Protein AF-A0A351KWT2-F1 (afdb_monomer)

Solvent-accessible surface area (backbone atoms only — not comparable to full-atom values): 5915 Å² total; per-residue (Å²): 64,29,37,31,36,38,39,81,49,57,69,38,94,92,42,92,52,32,62,47,80,49,74,36,92,57,56,68,65,49,51,54,37,31,72,70,26,37,98,40,74,68,33,26,53,19,44,79,67,71,48,54,69,45,80,48,42,73,52,70,77,62,64,79,74,58,92,90,57,45,51,67,56,51,49,50,54,57,57,70,66,76,48,63,64,81,69,26,52,76,76,63,34,86,90,69,66,88,127

Sequence (99 aa):
MVYLLHFNQRINPNRPTQHYLGYAKDLDQRIRNHRLGRGARLCEVAKERGITFKVAEVWSGVREACCFATYRSLERQLKRQKNSRRFCPICNSPQCKPT

Foldseek 3Di:
DKWKKAWPDALDPPDNPRMDIDDDPDVVVVVVQLCVLHDDVSSVSCNVVVIDIDGQDDDPPPPPDDPPDDPVVVSVVCVVVVCVLVVGCVNVVPPDDDD

Secondary structure (DSSP, 8-state):
-EEEEEESS-SBTTB---EEEEE-SSHHHHHHHHHTT-SSHHHHHHHHTT--EEEEEEE---SS-STT--HHHHHHHHHHT--GGGG-TTTT-TT----

pLDDT: mean 81.39, std 15.81, range [36.72, 96.19]

Mean predicted aligned error: 7.45 Å

Structure (mmCIF, N/CA/C/O backbone):
data_AF-A0A351KWT2-F1
#
_entry.id   AF-A0A351KWT2-F1
#
loop_
_atom_site.group_PDB
_atom_site.id
_atom_site.type_symbol
_atom_site.label_atom_id
_atom_site.label_alt_id
_atom_site.label_comp_id
_atom_site.label_asym_id
_atom_site.label_enti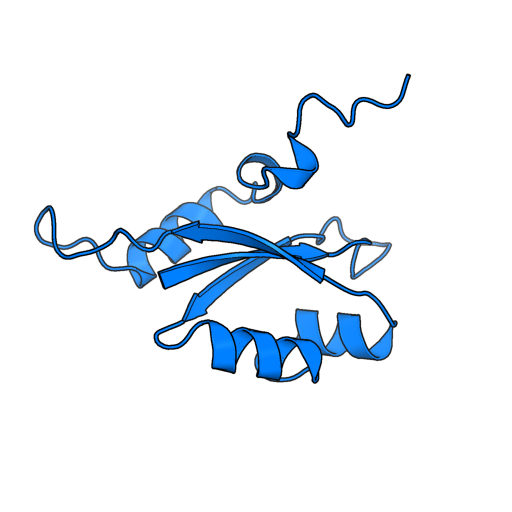ty_id
_atom_site.label_seq_id
_atom_site.pdbx_PDB_ins_code
_atom_site.Cartn_x
_atom_site.Cartn_y
_atom_site.Cartn_z
_atom_site.occupancy
_atom_site.B_iso_or_equiv
_atom_site.auth_seq_id
_atom_site.auth_comp_id
_atom_site.auth_asym_id
_atom_site.auth_atom_id
_atom_site.pdbx_PDB_model_num
ATOM 1 N N . MET A 1 1 ? 9.132 -1.637 -10.148 1.00 85.75 1 MET A N 1
ATOM 2 C CA . MET A 1 1 ? 8.190 -0.546 -9.821 1.00 85.75 1 MET A CA 1
ATOM 3 C C . MET A 1 1 ? 8.226 -0.274 -8.324 1.00 85.75 1 MET A C 1
ATOM 5 O O . MET A 1 1 ? 8.300 -1.225 -7.547 1.00 85.75 1 MET A O 1
ATOM 9 N N . VAL A 1 2 ? 8.208 0.994 -7.914 1.00 89.75 2 VAL A N 1
ATOM 10 C CA . VAL A 1 2 ? 8.006 1.374 -6.502 1.00 89.75 2 VAL A CA 1
ATOM 11 C C . VAL A 1 2 ? 6.520 1.646 -6.306 1.00 89.75 2 VAL A C 1
ATOM 13 O O . VAL A 1 2 ? 5.884 2.195 -7.198 1.00 89.75 2 VAL A O 1
ATOM 16 N N . TYR A 1 3 ? 5.958 1.254 -5.171 1.00 92.00 3 TYR A N 1
ATOM 17 C CA . TYR A 1 3 ? 4.543 1.447 -4.871 1.00 92.00 3 TYR A CA 1
ATOM 18 C C . TYR A 1 3 ? 4.347 1.920 -3.435 1.00 92.00 3 TYR A C 1
ATOM 20 O O . TYR A 1 3 ? 5.163 1.649 -2.545 1.00 92.00 3 TYR A O 1
ATOM 28 N N . LEU A 1 4 ? 3.232 2.609 -3.220 1.00 93.62 4 LEU A N 1
ATOM 29 C CA . LEU A 1 4 ? 2.781 3.075 -1.919 1.00 93.62 4 LEU A CA 1
ATOM 30 C C . LEU A 1 4 ? 1.457 2.402 -1.569 1.00 93.62 4 LEU A C 1
ATOM 32 O O . LEU A 1 4 ? 0.486 2.499 -2.314 1.00 93.62 4 LEU A O 1
ATOM 36 N N . LEU A 1 5 ? 1.403 1.753 -0.411 1.00 95.38 5 LEU A N 1
ATOM 37 C CA . LEU A 1 5 ? 0.152 1.306 0.189 1.00 95.38 5 LEU A CA 1
ATOM 38 C C . LEU A 1 5 ? -0.362 2.358 1.166 1.00 95.38 5 LEU A C 1
ATOM 40 O O . LEU A 1 5 ? 0.412 2.906 1.958 1.00 95.38 5 LEU A O 1
ATOM 44 N N . HIS A 1 6 ? -1.673 2.568 1.143 1.00 94.56 6 HIS A N 1
ATOM 45 C CA . HIS A 1 6 ? -2.419 3.296 2.158 1.00 94.56 6 HIS A CA 1
ATOM 46 C C . HIS A 1 6 ? -3.289 2.308 2.929 1.00 94.56 6 HIS A C 1
ATOM 48 O O . HIS A 1 6 ? -4.168 1.668 2.349 1.00 94.56 6 HIS A O 1
ATOM 54 N N . PHE A 1 7 ? -3.037 2.174 4.227 1.00 94.56 7 PHE A N 1
ATOM 55 C CA . PHE A 1 7 ? -3.888 1.385 5.109 1.00 94.56 7 PHE A CA 1
ATOM 56 C C . PHE A 1 7 ? -5.089 2.227 5.528 1.00 94.56 7 PHE A C 1
ATOM 58 O O . PHE A 1 7 ? -4.939 3.391 5.905 1.00 94.56 7 PHE A O 1
ATOM 65 N N . ASN A 1 8 ? -6.277 1.625 5.502 1.00 91.25 8 ASN A N 1
ATOM 66 C CA . ASN A 1 8 ? -7.518 2.326 5.839 1.00 91.25 8 ASN A CA 1
ATOM 67 C C . ASN A 1 8 ? -7.550 2.781 7.308 1.00 91.25 8 ASN A C 1
ATOM 69 O O . ASN A 1 8 ? -8.282 3.699 7.661 1.00 91.25 8 ASN A O 1
ATOM 73 N N . GLN A 1 9 ? -6.727 2.166 8.159 1.00 90.31 9 GLN A N 1
ATOM 74 C CA . GLN A 1 9 ? -6.523 2.543 9.553 1.00 90.31 9 GLN A CA 1
ATOM 75 C C . GLN A 1 9 ? -5.030 2.507 9.893 1.00 90.31 9 GLN A C 1
ATOM 77 O O . GLN A 1 9 ? -4.225 1.886 9.192 1.00 90.31 9 GLN A O 1
ATOM 82 N N . ARG A 1 10 ? -4.643 3.163 10.992 1.00 89.81 10 ARG A N 1
ATOM 83 C CA . ARG A 1 10 ? -3.279 3.045 11.528 1.00 89.81 10 ARG A CA 1
ATOM 84 C C . ARG A 1 10 ? -3.038 1.604 11.959 1.00 89.81 10 ARG A C 1
ATOM 86 O O . ARG A 1 10 ? -3.815 1.051 12.729 1.00 89.81 10 ARG A O 1
ATOM 93 N N . ILE A 1 11 ? -1.933 1.017 11.503 1.00 87.56 11 ILE A N 1
ATOM 94 C CA . ILE A 1 11 ? -1.617 -0.387 11.806 1.00 87.56 11 ILE A CA 1
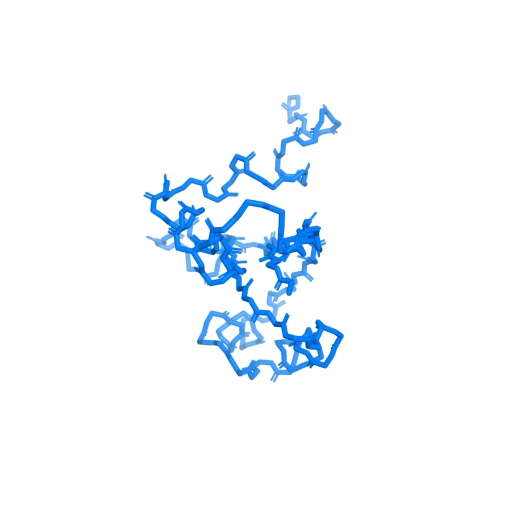ATOM 95 C C . ILE A 1 11 ? -1.359 -0.569 13.299 1.00 87.56 11 ILE A C 1
ATOM 97 O O . ILE A 1 11 ? -1.734 -1.585 13.874 1.00 87.56 11 ILE A O 1
ATOM 101 N N . ASN A 1 12 ? -0.734 0.421 13.937 1.00 82.25 12 ASN A N 1
ATOM 102 C CA . ASN A 1 12 ? -0.502 0.448 15.372 1.00 82.25 12 ASN A CA 1
ATOM 103 C C . ASN A 1 12 ? -1.146 1.719 15.952 1.00 82.25 12 ASN A C 1
ATOM 105 O O . ASN A 1 12 ? -0.791 2.801 15.500 1.00 82.25 12 ASN A O 1
ATOM 109 N N . PRO A 1 13 ? -2.046 1.632 16.945 1.00 73.81 13 PRO A N 1
ATOM 110 C CA . PRO A 1 13 ? -2.662 2.819 17.547 1.00 73.81 13 PRO A CA 1
ATOM 111 C C . PRO A 1 13 ? -1.629 3.766 18.178 1.00 73.81 13 PRO A C 1
ATOM 113 O O . PRO A 1 13 ? -1.790 4.981 18.116 1.00 73.81 13 PRO A O 1
ATOM 116 N N . ASN A 1 14 ? -0.515 3.219 18.672 1.00 77.50 14 ASN A N 1
ATOM 117 C CA . ASN A 1 14 ? 0.562 3.965 19.321 1.00 77.50 14 ASN A CA 1
ATOM 118 C C . ASN A 1 14 ? 1.634 4.461 18.336 1.00 77.50 14 ASN A C 1
ATOM 120 O O . ASN A 1 14 ? 2.597 5.102 18.753 1.00 77.50 14 ASN A O 1
ATOM 124 N N . ARG A 1 15 ? 1.530 4.144 17.033 1.00 71.94 15 ARG A N 1
ATOM 125 C CA . ARG A 1 15 ? 2.475 4.639 16.018 1.00 71.94 15 ARG A CA 1
ATOM 126 C C . ARG A 1 15 ? 1.756 5.202 14.794 1.00 71.94 15 ARG A C 1
ATOM 128 O O . ARG A 1 15 ? 0.794 4.622 14.311 1.00 71.94 15 ARG A O 1
ATOM 135 N N . PRO A 1 16 ? 2.273 6.272 14.175 1.00 75.38 16 PRO A N 1
ATOM 136 C CA . PRO A 1 16 ? 1.610 6.921 13.042 1.00 75.38 16 PRO A CA 1
ATOM 137 C C . PRO A 1 16 ? 1.677 6.119 11.724 1.00 75.38 16 PRO A C 1
ATOM 139 O O . PRO A 1 16 ? 1.381 6.655 10.656 1.00 75.38 16 PRO A O 1
ATOM 142 N N . THR A 1 17 ? 2.101 4.851 11.744 1.00 85.75 17 THR A N 1
ATOM 143 C CA . THR A 1 17 ? 2.332 4.060 10.531 1.00 85.75 17 THR A CA 1
ATOM 144 C C . THR A 1 17 ? 1.009 3.650 9.884 1.00 85.75 17 THR A C 1
ATOM 146 O O . THR A 1 17 ? 0.360 2.689 10.291 1.00 85.75 17 THR A O 1
ATOM 149 N N . GLN A 1 18 ? 0.642 4.388 8.839 1.00 91.31 18 GLN A N 1
ATOM 150 C CA . GLN A 1 18 ? -0.524 4.136 7.983 1.00 91.31 18 GLN A CA 1
ATOM 151 C C . GLN A 1 18 ? -0.135 3.932 6.507 1.00 91.31 18 GLN A C 1
ATOM 153 O O . GLN A 1 18 ? -0.983 3.773 5.636 1.00 91.31 18 GLN A O 1
ATOM 158 N N . HIS A 1 19 ? 1.164 3.937 6.209 1.00 92.50 19 HIS A N 1
ATOM 159 C CA . HIS A 1 19 ? 1.677 3.844 4.849 1.00 92.50 19 HIS A CA 1
ATOM 160 C C . HIS A 1 19 ? 2.828 2.849 4.773 1.00 92.50 19 HIS A C 1
ATOM 162 O O . HIS A 1 19 ? 3.648 2.770 5.691 1.00 92.50 19 HIS A O 1
ATOM 168 N N . TYR A 1 20 ? 2.913 2.130 3.658 1.00 91.69 20 TYR A N 1
ATOM 169 C CA . TYR A 1 20 ? 4.023 1.228 3.364 1.00 91.69 20 TYR A CA 1
ATOM 170 C C . TYR A 1 20 ? 4.564 1.503 1.966 1.00 91.69 20 TYR A C 1
ATOM 172 O O . TYR A 1 20 ? 3.822 1.450 0.992 1.00 91.69 20 TYR A O 1
ATOM 180 N N . LEU A 1 21 ? 5.860 1.800 1.886 1.00 90.81 21 LEU A N 1
ATOM 181 C CA . LEU A 1 21 ? 6.592 1.909 0.627 1.00 90.81 21 LEU A CA 1
ATOM 182 C C . LEU A 1 21 ? 7.329 0.602 0.368 1.00 90.81 21 LEU A C 1
ATOM 184 O O . LEU A 1 21 ? 8.118 0.154 1.213 1.00 90.81 21 LEU A O 1
ATOM 188 N N . GLY A 1 22 ? 7.098 0.038 -0.811 1.00 88.31 22 GLY A N 1
ATOM 189 C CA . GLY A 1 22 ? 7.759 -1.174 -1.262 1.00 88.31 22 GLY A CA 1
ATOM 190 C C . GLY A 1 22 ? 8.171 -1.092 -2.724 1.00 88.31 22 GLY A C 1
ATOM 191 O O . GLY A 1 22 ? 7.754 -0.215 -3.478 1.00 88.31 22 GLY A O 1
ATOM 192 N N . TYR A 1 23 ? 9.001 -2.047 -3.120 1.00 89.06 23 TYR A N 1
ATOM 193 C CA . TYR A 1 23 ? 9.400 -2.272 -4.500 1.00 89.06 23 TYR A CA 1
ATOM 194 C C . TYR A 1 23 ? 9.008 -3.689 -4.924 1.00 89.06 23 TYR A C 1
ATOM 196 O O . TYR A 1 23 ? 9.090 -4.631 -4.131 1.00 89.06 23 TYR A O 1
ATOM 204 N N . ALA A 1 24 ? 8.579 -3.841 -6.175 1.00 89.06 24 ALA A N 1
ATOM 205 C CA . ALA A 1 24 ? 8.307 -5.136 -6.784 1.00 89.06 24 ALA A CA 1
ATOM 206 C C . ALA A 1 24 ? 8.644 -5.131 -8.280 1.00 89.06 24 ALA A C 1
ATOM 208 O O . ALA A 1 24 ? 8.520 -4.103 -8.953 1.00 89.06 24 ALA A O 1
ATOM 209 N N . LYS A 1 25 ? 9.069 -6.295 -8.786 1.00 88.38 25 LYS A N 1
ATOM 210 C CA . LYS A 1 25 ? 9.148 -6.573 -10.229 1.00 88.38 25 LYS A CA 1
ATOM 211 C C . LYS A 1 25 ? 7.767 -6.941 -10.780 1.00 88.38 25 LYS A C 1
ATOM 213 O O . LYS A 1 25 ? 7.349 -6.362 -11.767 1.00 88.38 25 LYS A O 1
ATOM 218 N N . ASP A 1 26 ? 7.060 -7.824 -10.077 1.00 91.44 26 ASP A N 1
ATOM 219 C CA . ASP A 1 26 ? 5.660 -8.180 -10.317 1.00 91.44 26 ASP A CA 1
ATOM 220 C C . ASP A 1 26 ? 4.805 -7.586 -9.189 1.00 91.44 26 ASP A C 1
ATOM 222 O O . ASP A 1 26 ? 4.850 -8.050 -8.042 1.00 91.44 26 ASP A O 1
ATOM 226 N N . LEU A 1 27 ? 4.104 -6.489 -9.492 1.00 92.62 27 LEU A N 1
ATOM 227 C CA . LEU A 1 27 ? 3.300 -5.777 -8.503 1.00 92.62 27 LEU A CA 1
ATOM 228 C C . LEU A 1 27 ? 2.054 -6.577 -8.121 1.00 92.62 27 LEU A C 1
ATOM 230 O O . LEU A 1 27 ? 1.752 -6.679 -6.934 1.00 92.62 27 LEU A O 1
ATOM 234 N N . ASP A 1 28 ? 1.367 -7.185 -9.081 1.00 94.75 28 ASP A N 1
ATOM 235 C CA . ASP A 1 28 ? 0.109 -7.884 -8.825 1.00 94.75 28 ASP A CA 1
ATOM 236 C C . ASP A 1 28 ? 0.316 -9.081 -7.904 1.00 94.75 28 ASP A C 1
ATOM 238 O O . ASP A 1 28 ? -0.379 -9.223 -6.889 1.00 94.75 28 ASP A O 1
ATOM 242 N N . GLN A 1 29 ? 1.338 -9.897 -8.178 1.00 95.50 29 GLN A N 1
ATOM 243 C CA . GLN A 1 29 ? 1.695 -11.001 -7.294 1.00 95.50 29 GLN A CA 1
ATOM 244 C C . GLN A 1 29 ? 2.091 -10.496 -5.904 1.00 95.50 29 GLN A C 1
ATOM 246 O O . GLN A 1 29 ? 1.726 -11.098 -4.887 1.00 95.50 29 GLN A O 1
ATOM 251 N N . ARG A 1 30 ? 2.804 -9.366 -5.830 1.00 95.69 30 ARG A N 1
ATOM 252 C CA . ARG A 1 30 ? 3.197 -8.766 -4.552 1.00 95.69 30 ARG A CA 1
ATOM 253 C C . ARG A 1 30 ? 1.985 -8.302 -3.744 1.00 95.69 30 ARG A C 1
ATOM 255 O O . ARG A 1 30 ? 1.928 -8.576 -2.545 1.00 95.69 30 ARG A O 1
ATOM 262 N N . ILE A 1 31 ? 1.013 -7.653 -4.379 1.00 96.19 31 ILE A N 1
ATOM 263 C CA . ILE A 1 31 ? -0.215 -7.193 -3.723 1.00 96.19 31 ILE A CA 1
ATOM 264 C C . ILE A 1 31 ? -1.073 -8.375 -3.274 1.00 96.19 31 ILE A C 1
ATOM 266 O O . ILE A 1 31 ? -1.567 -8.354 -2.144 1.00 96.19 31 ILE A O 1
ATOM 270 N N . ARG A 1 32 ? -1.196 -9.436 -4.087 1.00 96.12 32 ARG A N 1
ATOM 271 C CA . ARG A 1 32 ? -1.860 -10.685 -3.671 1.00 96.12 32 ARG A CA 1
ATOM 272 C C . ARG A 1 32 ? -1.226 -11.251 -2.401 1.00 96.12 32 ARG A C 1
ATOM 274 O O . ARG A 1 32 ? -1.933 -11.505 -1.429 1.00 96.12 32 ARG A O 1
ATOM 281 N N . ASN A 1 33 ? 0.103 -11.350 -2.360 1.00 96.12 33 ASN A N 1
ATOM 282 C CA . ASN A 1 33 ? 0.820 -11.823 -1.174 1.00 96.12 33 ASN A CA 1
ATOM 283 C C . ASN A 1 33 ? 0.563 -10.932 0.052 1.00 96.12 33 ASN A C 1
ATOM 285 O O . ASN A 1 33 ? 0.307 -11.446 1.139 1.00 96.12 33 ASN A O 1
ATOM 289 N N . HIS A 1 34 ? 0.571 -9.608 -0.114 1.00 96.00 34 HIS A N 1
ATOM 290 C CA . HIS A 1 34 ? 0.287 -8.678 0.980 1.00 96.00 34 HIS 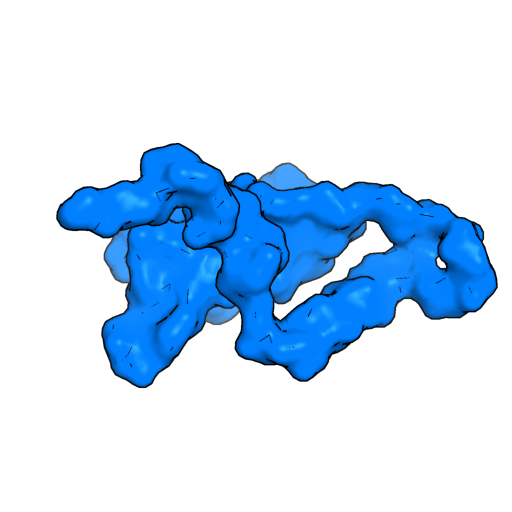A CA 1
ATOM 291 C C . HIS A 1 34 ? -1.150 -8.778 1.501 1.00 96.00 34 HIS A C 1
ATOM 293 O O . HIS A 1 34 ? -1.351 -8.715 2.712 1.00 96.00 34 HIS A O 1
ATOM 299 N N . ARG A 1 35 ? -2.143 -9.015 0.633 1.00 94.00 35 ARG A N 1
ATOM 300 C CA . ARG A 1 35 ? -3.536 -9.276 1.052 1.00 94.00 35 ARG A CA 1
ATOM 301 C C . ARG A 1 35 ? -3.675 -10.564 1.870 1.00 94.00 35 ARG A C 1
ATOM 303 O O . ARG A 1 35 ? -4.546 -10.648 2.732 1.00 94.00 35 ARG A O 1
ATOM 310 N N . LEU A 1 36 ? -2.800 -11.539 1.631 1.00 95.12 36 LEU A N 1
ATOM 311 C CA . LEU A 1 36 ? -2.691 -12.771 2.417 1.00 95.12 36 LEU A CA 1
ATOM 312 C C . LEU A 1 36 ? -1.849 -12.600 3.696 1.00 95.12 36 LEU A C 1
ATOM 314 O O . LEU A 1 36 ? -1.577 -13.587 4.371 1.00 95.12 36 LEU A O 1
ATOM 318 N N . GLY A 1 37 ? -1.401 -11.382 4.024 1.00 92.50 37 GLY A N 1
ATOM 319 C CA . GLY A 1 37 ? -0.551 -11.117 5.189 1.00 92.50 37 GLY A CA 1
ATOM 320 C C . GLY A 1 37 ? 0.909 -11.551 5.017 1.00 92.50 37 GLY A C 1
ATOM 321 O O . GLY A 1 37 ? 1.644 -11.630 5.992 1.00 92.50 37 GLY A O 1
ATOM 322 N N . ARG A 1 38 ? 1.368 -11.833 3.791 1.00 92.44 38 ARG A N 1
ATOM 323 C CA . ARG A 1 38 ? 2.723 -12.342 3.518 1.00 92.44 38 ARG A CA 1
ATOM 324 C C . ARG A 1 38 ? 3.652 -11.258 2.973 1.00 92.44 38 ARG A C 1
ATOM 326 O O . ARG A 1 38 ? 3.228 -10.275 2.361 1.00 92.44 38 ARG A O 1
ATOM 333 N N . GLY A 1 39 ? 4.958 -11.458 3.154 1.00 87.31 39 GLY A N 1
ATOM 334 C CA . GLY A 1 39 ? 6.014 -10.672 2.499 1.00 87.31 39 GLY A CA 1
ATOM 335 C C . GLY A 1 39 ? 6.314 -9.293 3.102 1.00 87.31 39 GLY A C 1
ATOM 336 O O . GLY A 1 39 ? 7.214 -8.614 2.606 1.00 87.31 39 GLY A O 1
ATOM 337 N N . ALA A 1 40 ? 5.589 -8.864 4.141 1.00 90.38 40 ALA A N 1
ATOM 338 C CA . ALA A 1 40 ? 5.920 -7.694 4.956 1.00 90.38 40 ALA A CA 1
ATOM 339 C C . ALA A 1 40 ? 5.219 -7.771 6.321 1.00 90.38 40 ALA A C 1
ATOM 341 O O . ALA A 1 40 ? 3.997 -7.908 6.363 1.00 90.38 40 ALA A O 1
ATOM 342 N N . ARG A 1 41 ? 5.962 -7.570 7.421 1.00 91.38 41 ARG A N 1
ATOM 343 C CA . ARG A 1 41 ? 5.420 -7.616 8.795 1.00 91.38 41 ARG A CA 1
ATOM 344 C C . ARG A 1 41 ? 4.242 -6.659 9.015 1.00 91.38 41 ARG A C 1
ATOM 346 O O . ARG A 1 41 ? 3.311 -6.977 9.736 1.00 91.38 41 ARG A O 1
ATOM 353 N N . LEU A 1 42 ? 4.244 -5.493 8.365 1.00 90.25 42 LEU A N 1
ATOM 354 C CA . LEU A 1 42 ? 3.123 -4.547 8.449 1.00 90.25 42 LEU A CA 1
ATOM 355 C C . LEU A 1 42 ? 1.848 -5.081 7.780 1.00 90.25 42 LEU A C 1
ATOM 357 O O . LEU A 1 42 ? 0.760 -4.839 8.285 1.00 90.25 42 LEU A O 1
ATOM 361 N N . CYS A 1 43 ? 1.973 -5.811 6.669 1.00 91.56 43 CYS A N 1
ATOM 362 C CA . CYS A 1 43 ? 0.824 -6.414 5.989 1.00 91.56 43 CYS A CA 1
ATOM 363 C C . CYS A 1 43 ? 0.290 -7.628 6.759 1.00 91.56 43 CYS A C 1
ATOM 365 O O . CYS A 1 43 ? -0.916 -7.835 6.796 1.00 91.56 43 CYS A O 1
ATOM 367 N N . GLU A 1 44 ? 1.178 -8.389 7.399 1.00 94.12 44 GLU A N 1
ATOM 368 C CA . GLU A 1 44 ? 0.821 -9.472 8.321 1.00 94.12 44 GLU A CA 1
ATOM 369 C C . GLU A 1 44 ? -0.034 -8.945 9.478 1.00 94.12 44 GLU A C 1
ATOM 371 O O . GLU A 1 44 ? -1.180 -9.351 9.633 1.00 94.12 44 GLU A O 1
ATOM 376 N N . VAL A 1 45 ? 0.462 -7.931 10.193 1.00 92.81 45 VAL A N 1
ATOM 377 C CA . VAL A 1 45 ? -0.266 -7.303 11.307 1.00 92.81 45 VAL A CA 1
ATOM 378 C C . VAL A 1 45 ? -1.568 -6.650 10.836 1.00 92.81 45 VAL A C 1
ATOM 380 O O . VAL A 1 45 ? -2.579 -6.710 11.530 1.00 92.81 45 VAL A O 1
ATOM 383 N N . ALA A 1 46 ? -1.579 -6.026 9.654 1.00 92.62 46 ALA A N 1
ATOM 384 C CA . ALA A 1 46 ? -2.810 -5.485 9.086 1.00 92.62 46 ALA A CA 1
ATOM 385 C C . ALA A 1 46 ? -3.845 -6.593 8.837 1.00 92.62 46 ALA A C 1
ATOM 387 O O . ALA A 1 46 ? -5.006 -6.427 9.201 1.00 92.62 46 ALA A O 1
ATOM 388 N N . LYS A 1 47 ? -3.423 -7.743 8.295 1.00 94.12 47 LYS A N 1
ATOM 389 C CA . LYS A 1 47 ? -4.296 -8.901 8.076 1.00 94.12 47 LYS A CA 1
ATOM 390 C C . LYS A 1 47 ? -4.824 -9.475 9.392 1.00 94.12 47 LYS A C 1
ATOM 392 O O . LYS A 1 47 ? -6.029 -9.690 9.487 1.00 94.12 47 LYS A O 1
ATOM 397 N N . GLU A 1 48 ? -3.959 -9.667 10.389 1.00 93.88 48 GLU A N 1
ATOM 398 C CA . GLU A 1 48 ? -4.334 -10.120 11.742 1.00 93.88 48 GLU A CA 1
ATOM 399 C C . GLU A 1 48 ? -5.392 -9.206 12.378 1.00 93.88 48 GLU A C 1
ATOM 401 O O . GLU A 1 48 ? -6.309 -9.677 13.041 1.00 93.88 48 GLU A O 1
ATOM 406 N N . ARG A 1 49 ? -5.291 -7.894 12.138 1.00 92.75 49 ARG A N 1
ATOM 407 C CA . ARG A 1 49 ? -6.202 -6.877 12.688 1.00 92.75 49 ARG A CA 1
ATOM 408 C C . ARG A 1 49 ? -7.412 -6.573 11.799 1.00 92.75 49 ARG A C 1
ATOM 410 O O . ARG A 1 49 ? -8.160 -5.653 12.108 1.00 92.75 49 ARG A O 1
ATOM 417 N N . GLY A 1 50 ? -7.588 -7.274 10.676 1.00 94.62 50 GLY A N 1
ATOM 418 C CA . GLY A 1 50 ? -8.671 -6.998 9.721 1.00 94.62 50 GLY A CA 1
ATOM 419 C C . GLY A 1 50 ? -8.558 -5.646 8.995 1.00 94.62 50 GLY A C 1
ATOM 420 O O . GLY A 1 50 ? -9.520 -5.184 8.384 1.00 94.62 50 GLY A O 1
ATOM 421 N N . ILE A 1 51 ? -7.389 -5.004 9.029 1.00 93.94 51 ILE A N 1
ATOM 422 C CA . ILE A 1 51 ? -7.137 -3.714 8.386 1.00 93.94 51 ILE A CA 1
ATOM 423 C C . ILE A 1 51 ? -6.834 -3.944 6.906 1.00 93.94 51 ILE A C 1
ATOM 425 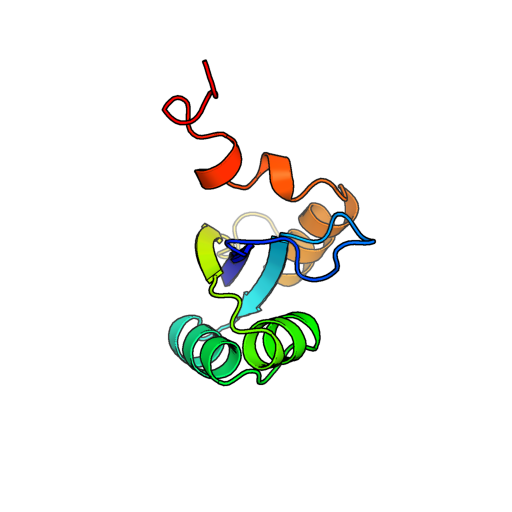O O . ILE A 1 51 ? -5.841 -4.567 6.527 1.00 93.94 51 ILE A O 1
ATOM 429 N N . THR A 1 52 ? -7.677 -3.381 6.049 1.00 94.44 52 THR A N 1
ATOM 430 C CA . THR A 1 52 ? -7.487 -3.400 4.598 1.00 94.44 52 THR A CA 1
ATOM 431 C C . THR A 1 52 ? -6.607 -2.239 4.126 1.00 94.44 52 THR A C 1
ATOM 433 O O . THR A 1 52 ? -6.422 -1.234 4.819 1.00 94.44 52 THR A O 1
ATOM 436 N N . PHE A 1 53 ? -6.040 -2.375 2.927 1.00 95.31 53 PHE A N 1
ATOM 437 C CA . PHE A 1 53 ? -5.226 -1.340 2.296 1.00 95.31 53 PHE A CA 1
ATOM 438 C C . PHE A 1 53 ? -5.561 -1.191 0.812 1.00 95.31 53 PHE A C 1
ATOM 440 O O . PHE A 1 53 ? -6.050 -2.122 0.167 1.00 95.31 53 PHE A O 1
ATOM 447 N N . LYS A 1 54 ? -5.234 -0.021 0.265 1.00 95.50 54 LYS A N 1
ATOM 448 C CA . LYS A 1 54 ? -5.275 0.279 -1.170 1.00 95.50 54 LYS A CA 1
ATOM 449 C C . LYS A 1 54 ? -3.866 0.563 -1.679 1.00 95.50 54 LYS A C 1
ATOM 451 O O . LYS A 1 54 ? -3.025 1.071 -0.935 1.00 95.50 54 LYS A O 1
ATOM 456 N N . VAL A 1 55 ? -3.611 0.246 -2.946 1.00 95.88 55 VAL A N 1
ATOM 457 C CA . VAL A 1 55 ? -2.441 0.784 -3.650 1.00 95.88 55 VAL A CA 1
ATOM 458 C C . VAL A 1 55 ? -2.759 2.243 -3.938 1.00 95.88 55 VAL A C 1
ATOM 460 O O . VAL A 1 55 ? -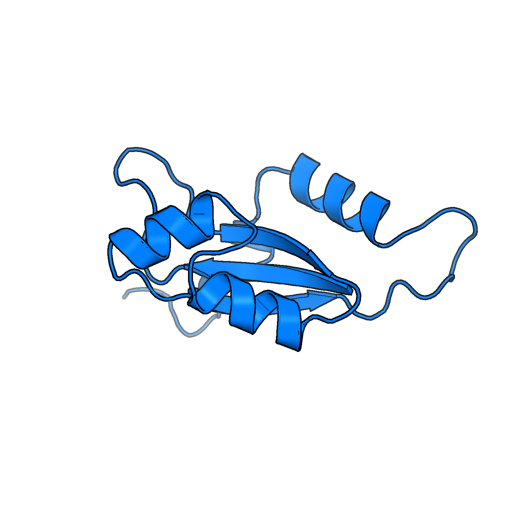3.695 2.531 -4.674 1.00 95.88 55 VAL A O 1
ATOM 463 N N . ALA A 1 56 ? -2.054 3.142 -3.264 1.00 93.94 56 ALA A N 1
ATOM 464 C CA . ALA A 1 56 ? -2.302 4.571 -3.344 1.00 93.94 56 ALA A CA 1
ATOM 465 C C . ALA A 1 56 ? -1.617 5.190 -4.561 1.00 93.94 56 ALA A C 1
ATOM 467 O O . ALA A 1 56 ? -2.203 6.053 -5.192 1.00 93.94 56 ALA A O 1
ATOM 468 N N . GLU A 1 57 ? -0.396 4.753 -4.871 1.00 92.25 57 GLU A N 1
ATOM 469 C CA . GLU A 1 57 ? 0.414 5.303 -5.959 1.00 92.25 57 GLU A CA 1
ATOM 470 C C . GLU A 1 57 ? 1.408 4.246 -6.463 1.00 92.25 57 GLU A C 1
ATOM 472 O O . GLU A 1 57 ? 1.879 3.407 -5.677 1.00 92.25 57 GLU A O 1
ATOM 477 N N . VAL A 1 58 ? 1.740 4.287 -7.758 1.00 90.88 58 VAL A N 1
ATOM 478 C CA . VAL A 1 58 ? 2.714 3.381 -8.385 1.00 90.88 58 VAL A CA 1
ATOM 479 C C . VAL A 1 58 ? 3.654 4.166 -9.294 1.00 90.88 58 VAL A C 1
ATOM 481 O O . VAL A 1 58 ? 3.258 4.695 -10.325 1.00 90.88 58 VAL A O 1
ATOM 484 N N . TRP A 1 59 ? 4.945 4.134 -8.975 1.00 87.81 59 TRP A N 1
ATOM 485 C CA . TRP A 1 59 ? 6.002 4.702 -9.807 1.00 87.81 59 TRP A CA 1
ATOM 486 C C . TRP A 1 59 ? 6.627 3.607 -10.675 1.00 87.81 59 TRP A C 1
ATOM 488 O O . TRP A 1 59 ? 7.493 2.826 -10.247 1.00 87.81 59 TRP A O 1
ATOM 498 N N . SER A 1 60 ? 6.149 3.536 -11.916 1.00 77.25 60 SER A N 1
ATOM 499 C CA . SER A 1 60 ? 6.556 2.558 -12.929 1.00 77.25 60 SER A CA 1
ATOM 500 C C . SER A 1 60 ? 7.688 3.043 -13.846 1.00 77.25 60 SER A C 1
ATOM 502 O O . SER A 1 60 ? 8.417 2.217 -14.392 1.00 77.25 60 SER A O 1
ATOM 504 N N . GLY A 1 61 ? 7.912 4.357 -13.932 1.00 62.62 61 GLY A N 1
ATOM 505 C CA . GLY A 1 61 ? 8.768 5.010 -14.932 1.00 62.62 61 GLY A CA 1
ATOM 506 C C . GLY A 1 61 ? 10.275 5.068 -14.664 1.00 62.62 61 GLY A C 1
ATOM 507 O O . GLY A 1 61 ? 10.967 5.797 -15.360 1.00 62.62 61 GLY A O 1
ATOM 508 N N . VAL A 1 62 ? 10.823 4.318 -13.703 1.00 56.41 62 VAL A N 1
ATOM 509 C CA . VAL A 1 62 ? 12.286 4.252 -13.482 1.00 56.41 62 VAL A CA 1
ATOM 510 C C . VAL A 1 62 ? 12.931 3.283 -14.486 1.00 56.41 62 VAL A C 1
ATOM 512 O O . VAL A 1 62 ? 13.617 2.336 -14.115 1.00 56.41 62 VAL A O 1
ATOM 515 N N . ARG A 1 63 ? 12.646 3.475 -15.777 1.00 47.62 63 ARG A N 1
ATOM 516 C CA . ARG A 1 63 ? 13.461 2.904 -16.851 1.00 47.62 63 ARG A CA 1
ATOM 517 C C . ARG A 1 63 ? 14.640 3.837 -17.020 1.00 47.62 63 ARG A C 1
ATOM 519 O O . ARG A 1 63 ? 14.409 4.940 -17.483 1.00 47.62 63 ARG A O 1
ATOM 526 N N . GLU A 1 64 ? 15.822 3.408 -16.580 1.00 48.84 64 GLU A N 1
ATOM 527 C CA . GLU A 1 64 ? 17.152 3.670 -17.178 1.00 48.84 64 GLU A CA 1
ATOM 528 C C . GLU A 1 64 ? 17.451 5.074 -17.762 1.00 48.84 64 GLU A C 1
ATOM 530 O O . GLU A 1 64 ? 18.373 5.233 -18.554 1.00 48.84 64 GLU A O 1
ATOM 535 N N . ALA A 1 65 ? 16.719 6.112 -17.370 1.00 45.06 65 ALA A N 1
ATOM 536 C CA . ALA A 1 65 ? 16.885 7.478 -17.825 1.00 45.06 65 ALA A CA 1
ATOM 537 C C . ALA A 1 65 ? 17.719 8.200 -16.768 1.00 45.06 65 ALA A C 1
ATOM 539 O O . ALA A 1 65 ? 17.266 8.418 -15.644 1.00 45.06 65 ALA A O 1
ATOM 540 N N . CYS A 1 66 ? 18.951 8.515 -17.159 1.00 36.72 66 CYS A N 1
ATOM 541 C CA . CYS A 1 66 ? 20.087 8.938 -16.343 1.00 36.72 66 CYS A CA 1
ATOM 542 C C . CYS A 1 66 ? 20.780 7.787 -15.597 1.00 36.72 66 CYS A C 1
ATOM 544 O O . CYS A 1 66 ? 20.293 7.246 -14.601 1.00 36.72 66 CYS A O 1
ATOM 546 N N . CYS A 1 67 ? 21.963 7.444 -16.115 1.00 39.06 67 CYS A N 1
ATOM 547 C CA . CYS A 1 67 ? 22.983 6.588 -15.521 1.00 39.06 67 CYS A CA 1
ATOM 548 C C . CYS A 1 67 ? 22.931 6.616 -13.977 1.00 39.06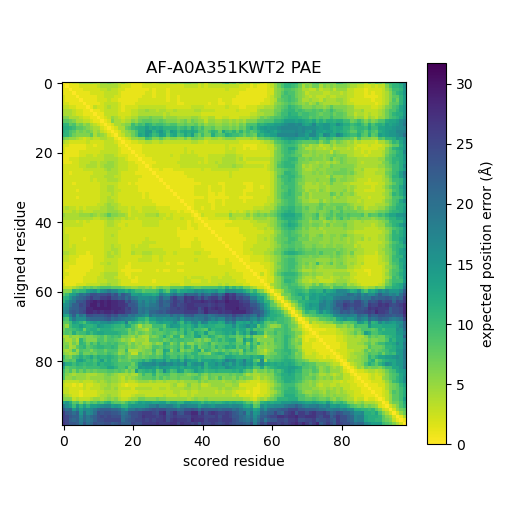 67 CYS A C 1
ATOM 550 O O . CYS A 1 67 ? 23.000 7.687 -13.383 1.00 39.06 67 CYS A O 1
ATOM 552 N N . PHE A 1 68 ? 22.822 5.435 -13.351 1.00 50.91 68 PHE A N 1
ATOM 553 C CA . PHE A 1 68 ? 22.774 5.139 -11.899 1.00 50.91 68 PHE A CA 1
ATOM 554 C C . PHE A 1 68 ? 21.432 5.133 -11.135 1.00 50.91 68 PHE A C 1
ATOM 556 O O . PHE A 1 68 ? 21.409 4.623 -10.008 1.00 50.91 68 PHE A O 1
ATOM 563 N N . ALA A 1 69 ? 20.300 5.588 -11.682 1.00 55.28 69 ALA A N 1
ATOM 564 C CA . ALA A 1 69 ? 19.034 5.562 -10.932 1.00 55.28 69 ALA A CA 1
ATOM 565 C C . ALA A 1 69 ? 18.263 4.230 -11.094 1.00 55.28 69 ALA A C 1
ATOM 567 O O . ALA A 1 69 ? 17.674 3.946 -12.131 1.00 55.28 69 ALA A O 1
ATOM 568 N N . THR A 1 70 ? 18.211 3.412 -10.036 1.00 67.44 70 THR A N 1
ATOM 569 C CA . THR A 1 70 ? 17.391 2.184 -9.965 1.00 67.44 70 THR A CA 1
ATOM 570 C C . THR A 1 70 ? 16.097 2.405 -9.174 1.00 67.44 70 THR A C 1
ATOM 572 O O . THR A 1 70 ? 16.001 3.285 -8.312 1.00 67.44 70 THR A O 1
ATOM 575 N N . TYR A 1 71 ? 15.103 1.531 -9.357 1.00 68.38 71 TYR A N 1
ATOM 576 C CA . TYR A 1 71 ? 13.911 1.519 -8.500 1.00 68.38 71 TYR A CA 1
ATOM 577 C C . TYR A 1 71 ? 14.243 1.382 -6.996 1.00 68.38 71 TYR A C 1
ATOM 579 O O . TYR A 1 71 ? 13.541 1.938 -6.153 1.00 68.38 71 TYR A O 1
ATOM 587 N N . ARG A 1 72 ? 15.338 0.689 -6.644 1.00 68.56 72 ARG A N 1
ATOM 588 C CA . ARG A 1 72 ? 15.805 0.548 -5.254 1.00 68.56 72 ARG A CA 1
ATOM 589 C C . ARG A 1 72 ? 16.357 1.865 -4.700 1.00 68.56 72 ARG A C 1
ATOM 591 O O . ARG A 1 72 ? 16.133 2.179 -3.530 1.00 68.56 72 ARG A O 1
ATOM 598 N N . SER A 1 73 ? 17.062 2.657 -5.511 1.00 74.00 73 SER A N 1
ATOM 599 C CA . SER A 1 73 ? 17.504 3.992 -5.087 1.00 74.00 73 SER A CA 1
ATOM 600 C C . SER A 1 73 ? 16.332 4.956 -4.915 1.00 74.00 73 SER A C 1
ATOM 602 O O . SER A 1 73 ? 16.343 5.707 -3.941 1.00 74.00 73 SER A O 1
ATOM 604 N N . LEU A 1 74 ? 15.300 4.874 -5.766 1.00 73.19 74 LEU A N 1
ATOM 605 C CA . LEU A 1 74 ? 14.072 5.661 -5.607 1.00 73.19 74 LEU A CA 1
ATOM 606 C C . LEU A 1 74 ? 13.334 5.303 -4.308 1.00 73.19 74 LEU A C 1
ATOM 608 O O . LEU A 1 74 ? 13.016 6.185 -3.515 1.00 73.19 74 LEU A O 1
ATOM 612 N N . GLU A 1 75 ? 13.123 4.011 -4.036 1.00 77.56 75 GLU A N 1
ATOM 613 C CA . GLU A 1 75 ? 12.514 3.550 -2.780 1.00 77.56 75 GLU A CA 1
ATOM 614 C C . GLU A 1 75 ? 13.285 4.081 -1.562 1.00 77.56 75 GLU A C 1
ATOM 616 O O . GLU A 1 75 ? 12.691 4.592 -0.609 1.00 77.56 75 GLU A O 1
ATOM 621 N N . ARG A 1 76 ? 14.622 4.003 -1.603 1.00 78.19 76 ARG A N 1
ATOM 622 C CA . ARG A 1 76 ? 15.482 4.513 -0.532 1.00 78.19 76 ARG A CA 1
ATOM 623 C C . ARG A 1 76 ? 15.347 6.027 -0.368 1.00 78.19 76 ARG A C 1
ATOM 625 O O . ARG A 1 76 ? 15.256 6.489 0.766 1.00 78.19 76 ARG A O 1
ATOM 632 N N . GLN A 1 77 ? 15.313 6.795 -1.456 1.00 78.56 77 GLN A N 1
ATOM 633 C CA . GLN A 1 77 ? 15.108 8.247 -1.407 1.00 78.56 77 GLN A CA 1
ATOM 634 C C . GLN A 1 77 ? 13.750 8.603 -0.789 1.00 78.56 77 GLN A C 1
ATOM 636 O O . GLN A 1 77 ? 13.706 9.395 0.152 1.00 78.56 77 GLN A O 1
ATOM 641 N N . LEU A 1 78 ? 12.666 7.962 -1.235 1.00 75.56 78 LEU A N 1
ATOM 642 C CA . LEU A 1 78 ? 11.321 8.188 -0.696 1.00 75.56 78 LEU A CA 1
ATOM 643 C C . LEU A 1 78 ? 11.235 7.816 0.793 1.00 75.56 78 LEU A C 1
ATOM 645 O O . LEU A 1 78 ? 10.697 8.579 1.596 1.00 75.56 78 LEU A O 1
ATOM 649 N N . LYS A 1 79 ? 11.839 6.689 1.197 1.00 73.06 79 LYS A N 1
ATOM 650 C CA . LYS A 1 79 ? 11.912 6.273 2.608 1.00 73.06 79 LYS A CA 1
ATOM 651 C C . LYS A 1 79 ? 12.707 7.251 3.474 1.00 73.06 79 LYS A C 1
ATOM 653 O O . LYS A 1 79 ? 12.315 7.492 4.616 1.00 73.06 79 LYS A O 1
ATOM 658 N N . ARG A 1 80 ? 13.794 7.838 2.953 1.00 78.75 80 ARG A N 1
ATOM 659 C CA . ARG A 1 80 ? 14.621 8.812 3.694 1.00 78.75 80 ARG A CA 1
ATOM 660 C C . ARG A 1 80 ? 13.859 10.077 4.068 1.00 78.75 80 ARG A C 1
ATOM 662 O O . ARG A 1 80 ? 14.157 10.647 5.110 1.00 78.75 80 ARG A O 1
ATOM 669 N N . GLN A 1 81 ? 12.856 10.475 3.288 1.00 75.12 81 GLN A N 1
ATOM 670 C CA . GLN A 1 81 ? 12.043 11.646 3.620 1.00 75.12 81 GLN A CA 1
ATOM 671 C C . GLN A 1 81 ? 11.136 11.424 4.842 1.00 75.12 81 GLN A C 1
ATOM 673 O O . GLN A 1 81 ? 10.611 12.392 5.382 1.00 75.12 81 GLN A O 1
ATOM 678 N N . LYS A 1 82 ? 10.935 10.165 5.282 1.00 68.81 82 LYS A N 1
ATOM 679 C CA . LYS A 1 82 ? 10.104 9.780 6.443 1.00 68.81 82 LYS A CA 1
ATOM 680 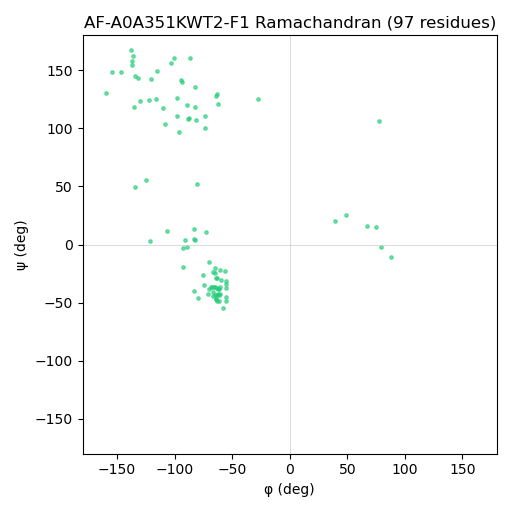C C . LYS A 1 82 ? 8.702 10.417 6.456 1.00 68.81 82 LYS A C 1
ATOM 682 O O . LYS A 1 82 ? 8.084 10.538 7.508 1.00 68.81 82 LYS A O 1
ATOM 687 N N . ASN A 1 83 ? 8.176 10.788 5.288 1.00 75.75 83 ASN A N 1
ATOM 688 C CA . ASN A 1 83 ? 6.923 11.527 5.153 1.00 75.75 83 ASN A CA 1
ATOM 689 C C . ASN A 1 83 ? 6.031 10.936 4.056 1.00 75.75 83 ASN A C 1
ATOM 691 O O . ASN A 1 83 ? 5.525 11.632 3.179 1.00 75.75 83 ASN A O 1
ATOM 695 N N . SER A 1 84 ? 5.835 9.617 4.107 1.00 77.19 84 SER A N 1
ATOM 696 C CA . SER A 1 84 ? 5.071 8.873 3.099 1.00 77.19 84 SER A CA 1
ATOM 697 C C . SER A 1 84 ? 3.641 9.392 2.899 1.00 77.19 84 SER A C 1
ATOM 699 O O . SER A 1 84 ? 3.072 9.204 1.830 1.00 77.19 84 SER A O 1
ATOM 701 N N . ARG A 1 85 ? 3.072 10.086 3.897 1.00 81.12 85 ARG A N 1
ATOM 702 C CA . ARG A 1 85 ? 1.752 10.722 3.808 1.00 81.12 85 ARG A CA 1
ATOM 703 C C . ARG A 1 85 ? 1.687 11.778 2.699 1.00 81.12 85 ARG A C 1
ATOM 705 O O . ARG A 1 85 ? 0.662 11.865 2.036 1.00 81.12 85 ARG A O 1
ATOM 712 N N . ARG A 1 86 ? 2.760 12.540 2.451 1.00 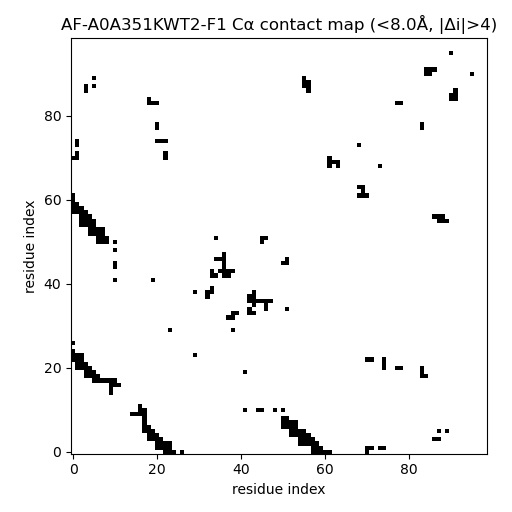83.44 86 ARG A N 1
ATOM 713 C CA . ARG A 1 86 ? 2.801 13.565 1.385 1.00 83.44 86 ARG A CA 1
ATOM 714 C C . ARG A 1 86 ? 2.735 12.986 -0.026 1.00 83.44 86 ARG A C 1
ATOM 716 O O . ARG A 1 86 ? 2.313 13.677 -0.939 1.00 83.44 86 ARG A O 1
ATOM 723 N N . PHE A 1 87 ? 3.125 11.727 -0.194 1.00 83.62 87 PHE A N 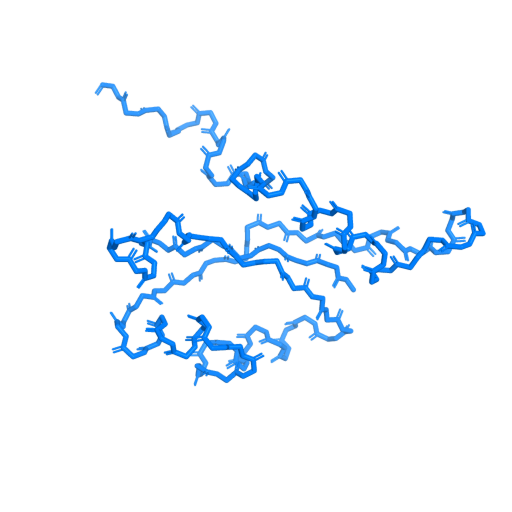1
ATOM 724 C CA . PHE A 1 87 ? 3.073 11.035 -1.483 1.00 83.62 87 PHE A CA 1
ATOM 725 C C . PHE A 1 87 ? 1.783 10.248 -1.688 1.00 83.62 87 PHE A C 1
ATOM 727 O O . PHE A 1 87 ? 1.611 9.622 -2.723 1.00 83.62 87 PHE A O 1
ATOM 734 N N . CYS A 1 88 ? 0.901 10.223 -0.689 1.00 88.50 88 CYS A N 1
ATOM 735 C CA . CYS A 1 88 ? -0.342 9.482 -0.758 1.00 88.50 88 CYS A CA 1
ATOM 736 C C . CYS A 1 88 ? -1.438 10.364 -1.371 1.00 88.50 88 CYS A C 1
ATOM 738 O O . CYS A 1 88 ? -1.917 11.273 -0.684 1.00 88.50 88 CYS A O 1
ATOM 740 N N . PRO A 1 89 ? -1.883 10.109 -2.614 1.00 89.31 89 PRO A N 1
ATOM 741 C CA . PRO A 1 89 ? -2.965 10.884 -3.214 1.00 89.31 89 PRO A CA 1
ATOM 742 C C . PRO A 1 89 ? -4.289 10.694 -2.469 1.00 89.31 89 PRO A C 1
ATOM 744 O O . PRO A 1 89 ? -5.104 11.602 -2.466 1.00 89.31 89 PRO A O 1
ATOM 747 N N . ILE A 1 90 ? -4.488 9.574 -1.759 1.00 89.50 90 ILE A N 1
ATOM 748 C CA . ILE A 1 90 ? -5.676 9.358 -0.915 1.00 89.50 90 ILE A CA 1
ATOM 749 C C . ILE A 1 90 ? -5.684 10.337 0.270 1.00 89.50 90 ILE A C 1
ATOM 751 O O . ILE A 1 90 ? -6.710 10.940 0.563 1.00 89.50 90 ILE A O 1
ATOM 755 N N . CYS A 1 91 ? -4.544 10.540 0.940 1.00 87.75 91 CYS A N 1
ATOM 756 C CA . CYS A 1 91 ? -4.460 11.459 2.081 1.00 87.75 91 CYS A CA 1
ATOM 757 C C . CYS A 1 91 ? -4.450 12.938 1.688 1.00 87.75 91 CYS A C 1
ATOM 759 O O . CYS A 1 91 ? -4.804 13.768 2.521 1.00 87.75 91 CYS A O 1
ATOM 761 N N . ASN A 1 92 ? -3.989 13.262 0.478 1.00 84.00 92 ASN A N 1
ATOM 762 C CA . ASN A 1 92 ? -3.899 14.638 -0.017 1.00 84.00 92 ASN A CA 1
ATOM 763 C C . ASN A 1 92 ? -4.966 14.947 -1.074 1.00 84.00 92 ASN A C 1
ATOM 765 O O . ASN A 1 92 ? -4.877 15.973 -1.744 1.00 84.00 92 ASN A O 1
ATOM 769 N N . SER A 1 93 ? -5.958 14.066 -1.241 1.00 76.56 93 SER A N 1
ATOM 770 C CA . SER A 1 93 ? -7.042 14.289 -2.189 1.00 76.56 93 SER A CA 1
ATOM 771 C C . SER A 1 93 ? -7.836 15.524 -1.753 1.00 76.56 93 SER A C 1
ATOM 773 O O . SER A 1 93 ? -8.270 15.579 -0.597 1.00 76.56 93 SER A O 1
ATOM 775 N N . PRO A 1 94 ? -8.052 16.510 -2.641 1.00 61.78 94 PRO A N 1
ATOM 776 C CA . PRO A 1 94 ? -8.752 17.745 -2.288 1.00 61.78 94 PRO A CA 1
ATOM 777 C C . PRO A 1 94 ? -10.191 17.507 -1.801 1.00 61.78 94 PRO A C 1
ATOM 779 O O . PRO A 1 94 ? -10.710 18.321 -1.046 1.00 61.78 94 PRO A O 1
ATOM 782 N N . GLN A 1 95 ? -10.800 16.368 -2.149 1.00 57.41 95 GLN A N 1
ATOM 783 C CA . GLN A 1 95 ? -12.157 15.984 -1.742 1.00 57.41 95 GLN A CA 1
ATOM 784 C C . GLN A 1 95 ? -12.293 15.355 -0.337 1.00 57.41 95 GLN A C 1
ATOM 786 O O . GLN A 1 95 ? -13.393 14.967 0.040 1.00 57.41 95 GLN A O 1
ATOM 791 N N . CYS A 1 96 ? -11.227 15.257 0.468 1.00 44.75 96 CYS A N 1
ATOM 792 C CA . CYS A 1 96 ? -11.310 14.733 1.841 1.00 44.75 96 CYS A CA 1
ATOM 793 C C . CYS A 1 96 ? -10.734 15.723 2.868 1.00 44.75 96 CYS A C 1
ATOM 795 O O . CYS A 1 96 ? -9.832 15.389 3.639 1.00 44.75 96 CYS A O 1
ATOM 797 N N . LYS A 1 97 ? -11.242 16.961 2.883 1.00 39.25 97 LYS A N 1
ATOM 798 C CA . LYS A 1 97 ? -11.116 17.822 4.065 1.00 39.25 97 LYS A CA 1
ATOM 799 C C . LYS A 1 97 ? -12.330 17.557 4.961 1.00 39.25 97 LYS A C 1
ATOM 801 O O . LYS A 1 97 ? -13.443 17.727 4.471 1.00 39.25 97 LYS A O 1
ATOM 806 N N . PRO A 1 98 ? -12.155 17.110 6.218 1.00 46.97 98 PRO A N 1
ATOM 807 C CA . PRO A 1 98 ? -13.264 17.120 7.158 1.00 46.97 98 PRO A CA 1
ATOM 808 C C . PRO A 1 98 ? -13.676 18.585 7.350 1.00 46.97 98 PRO A C 1
ATOM 810 O O . PRO A 1 98 ? -12.825 19.418 7.669 1.00 46.97 98 PRO A O 1
ATOM 813 N N . THR A 1 99 ? -14.935 18.888 7.035 1.00 46.97 99 THR A N 1
ATOM 814 C CA . THR A 1 99 ? -15.622 20.123 7.437 1.00 46.97 99 THR A CA 1
ATOM 815 C C . THR A 1 99 ? -15.701 20.220 8.947 1.00 46.97 99 THR A C 1
ATOM 817 O O . THR A 1 99 ? -15.948 19.156 9.564 1.00 46.97 99 THR A O 1
#

Radius of gyration: 14.19 Å; Cα contacts (8 Å, |Δi|>4): 141; chains: 1; bounding box: 39×33×37 Å